Protein AF-A0A957MG86-F1 (afdb_monomer_lite)

Radius of gyration: 12.48 Å; chains: 1; bounding box: 31×24×31 Å

Structure (mmCIF, N/CA/C/O backbone):
data_AF-A0A957MG86-F1
#
_entry.id   AF-A0A957MG86-F1
#
loop_
_atom_site.group_PDB
_atom_site.id
_atom_site.type_symbol
_atom_site.label_atom_id
_atom_site.label_alt_id
_atom_site.label_comp_id
_atom_site.label_asym_id
_atom_site.label_entity_id
_atom_site.label_seq_id
_atom_site.pdbx_PDB_ins_code
_atom_site.Cartn_x
_atom_site.Cartn_y
_atom_site.Cartn_z
_atom_site.occupancy
_atom_site.B_iso_or_equiv
_atom_site.auth_seq_id
_atom_site.auth_comp_id
_atom_site.auth_asym_id
_atom_site.auth_atom_id
_atom_site.pdbx_PDB_model_num
ATOM 1 N N . MET A 1 1 ? -14.451 14.625 10.929 1.00 88.50 1 MET A N 1
ATOM 2 C CA . MET A 1 1 ? -13.849 14.655 9.578 1.00 88.50 1 MET A CA 1
ATOM 3 C C . MET A 1 1 ? -13.103 13.349 9.393 1.00 88.50 1 MET A C 1
ATOM 5 O O . MET A 1 1 ? -12.395 12.974 10.315 1.00 88.50 1 MET A O 1
ATOM 9 N N . HIS A 1 2 ? -13.285 12.659 8.268 1.00 96.88 2 HIS A N 1
ATOM 10 C CA . HIS A 1 2 ? -12.547 11.432 7.956 1.00 96.88 2 HIS A CA 1
ATOM 11 C C . HIS A 1 2 ? -11.419 11.754 6.978 1.00 96.88 2 HIS A C 1
ATOM 13 O O . HIS A 1 2 ? -11.647 12.456 5.995 1.00 96.88 2 HIS A O 1
ATOM 19 N N . VAL A 1 3 ? -10.215 11.260 7.263 1.00 98.12 3 VAL A N 1
ATOM 20 C CA . VAL A 1 3 ? -9.020 11.458 6.432 1.00 98.12 3 VAL A CA 1
ATOM 21 C C . VAL A 1 3 ? -8.501 10.089 6.010 1.00 98.12 3 VAL A C 1
ATOM 23 O O . VAL A 1 3 ? -8.330 9.217 6.857 1.00 98.12 3 VAL A O 1
ATOM 26 N N . GLY A 1 4 ? -8.286 9.888 4.712 1.00 98.19 4 GLY A N 1
ATOM 27 C CA . GLY A 1 4 ? -7.704 8.663 4.159 1.00 98.19 4 GLY A CA 1
ATOM 28 C C . GLY A 1 4 ? -6.250 8.860 3.735 1.00 98.19 4 GLY A C 1
ATOM 29 O O . GLY A 1 4 ? -5.841 9.981 3.428 1.00 98.19 4 GLY A O 1
ATOM 30 N N . LEU A 1 5 ? -5.482 7.771 3.705 1.00 98.44 5 LEU A N 1
ATOM 31 C CA . LEU A 1 5 ? -4.103 7.746 3.224 1.00 98.44 5 LEU A CA 1
ATOM 32 C C . LEU A 1 5 ? -4.014 6.959 1.912 1.00 98.44 5 LEU A C 1
ATOM 34 O O . LEU A 1 5 ? -4.254 5.754 1.888 1.00 98.44 5 LEU A O 1
ATOM 38 N N . GLN A 1 6 ? -3.633 7.642 0.832 1.00 97.50 6 GLN A N 1
ATOM 39 C CA . GLN A 1 6 ? -3.267 7.015 -0.439 1.00 97.50 6 GLN A CA 1
ATOM 40 C C . GLN A 1 6 ? -1.767 6.714 -0.438 1.00 97.50 6 GLN A C 1
ATOM 42 O O . GLN A 1 6 ? -0.957 7.610 -0.199 1.00 97.50 6 GLN A O 1
ATOM 47 N N . ILE A 1 7 ? -1.396 5.482 -0.778 1.00 97.06 7 ILE A N 1
ATOM 48 C CA . ILE A 1 7 ? -0.013 5.059 -1.011 1.00 97.06 7 ILE A CA 1
ATOM 49 C C . ILE A 1 7 ? 0.137 4.775 -2.515 1.00 97.06 7 ILE A C 1
ATOM 51 O O . ILE A 1 7 ? -0.158 3.667 -2.965 1.00 97.06 7 ILE A O 1
ATOM 55 N N . PRO A 1 8 ? 0.534 5.773 -3.328 1.00 94.62 8 PRO A N 1
ATOM 56 C CA . PRO A 1 8 ? 0.575 5.622 -4.782 1.00 94.62 8 PRO A CA 1
ATOM 57 C C . PRO A 1 8 ? 1.900 5.048 -5.308 1.00 94.62 8 PRO A C 1
ATOM 59 O O . PRO A 1 8 ? 1.975 4.674 -6.475 1.00 94.62 8 PRO A O 1
ATOM 62 N N . SER A 1 9 ? 2.934 4.975 -4.462 1.00 94.56 9 SER A N 1
ATOM 63 C CA . SER A 1 9 ? 4.282 4.566 -4.855 1.00 94.56 9 SER A CA 1
ATOM 64 C C . SER A 1 9 ? 4.871 3.548 -3.890 1.00 94.56 9 SER A C 1
ATOM 66 O O . SER A 1 9 ? 4.739 3.681 -2.673 1.00 94.56 9 SER A O 1
ATOM 68 N N . PHE A 1 10 ? 5.587 2.578 -4.453 1.00 95.50 10 PHE A N 1
ATOM 69 C CA . PHE A 1 10 ? 6.363 1.571 -3.724 1.00 95.50 10 PHE A CA 1
ATOM 70 C C . PHE A 1 10 ? 7.870 1.715 -3.987 1.00 95.50 10 PHE A C 1
ATOM 72 O O . PHE A 1 10 ? 8.664 0.829 -3.668 1.00 95.50 10 PHE A O 1
ATOM 79 N N . LYS A 1 11 ? 8.278 2.830 -4.604 1.00 93.88 11 LYS A N 1
ATOM 80 C CA . LYS A 1 11 ? 9.671 3.139 -4.914 1.00 93.88 11 LYS A CA 1
ATOM 81 C C . LYS A 1 11 ? 10.347 3.759 -3.692 1.00 93.88 11 LYS A C 1
ATOM 83 O O . LYS A 1 11 ? 10.393 4.977 -3.539 1.00 93.88 11 LYS A O 1
ATOM 88 N N . TYR A 1 12 ? 10.886 2.911 -2.824 1.00 93.69 12 TYR A N 1
ATOM 89 C CA . TYR A 1 12 ? 11.596 3.343 -1.620 1.00 93.69 12 TYR A CA 1
ATOM 90 C C . TYR A 1 12 ? 13.119 3.193 -1.750 1.00 93.69 12 TYR A C 1
ATOM 92 O O . TYR A 1 12 ? 13.598 2.320 -2.485 1.00 93.69 12 TYR A O 1
ATOM 100 N N . PRO A 1 13 ? 13.907 4.009 -1.021 1.00 94.19 13 PRO A N 1
ATOM 101 C CA . PRO A 1 13 ? 15.328 3.741 -0.823 1.00 94.19 13 PRO A CA 1
ATOM 102 C C . PRO A 1 13 ? 15.542 2.312 -0.303 1.00 94.19 13 PRO A C 1
ATOM 104 O O . PRO A 1 13 ? 14.786 1.853 0.544 1.00 94.19 13 PRO A O 1
ATOM 107 N N . GLY A 1 14 ? 16.548 1.610 -0.830 1.00 95.25 14 GLY A N 1
ATOM 108 C CA . GLY A 1 14 ? 16.793 0.188 -0.537 1.00 95.25 14 GLY A CA 1
ATOM 109 C C . GLY A 1 14 ? 16.035 -0.797 -1.442 1.00 95.25 14 GLY A C 1
ATOM 110 O O . GLY A 1 14 ? 16.328 -1.991 -1.434 1.00 95.25 14 GLY A O 1
ATOM 111 N N . GLY A 1 15 ? 15.137 -0.308 -2.304 1.00 95.06 15 GLY A N 1
ATOM 112 C CA . GLY A 1 15 ? 14.494 -1.107 -3.348 1.00 95.06 15 GLY A CA 1
ATOM 113 C C . GLY A 1 15 ? 13.482 -2.119 -2.805 1.00 95.06 15 GLY A C 1
ATOM 114 O O . GLY A 1 15 ? 12.869 -1.914 -1.761 1.00 95.06 15 GLY A O 1
ATOM 115 N N . THR A 1 16 ? 13.289 -3.225 -3.529 1.00 95.88 16 THR A N 1
ATOM 116 C CA . THR A 1 16 ? 12.211 -4.198 -3.266 1.00 95.88 16 THR A CA 1
ATOM 117 C C . THR A 1 16 ? 12.223 -4.776 -1.850 1.00 95.88 16 THR A C 1
ATOM 119 O O . THR A 1 16 ? 11.157 -5.018 -1.285 1.00 95.88 16 THR A O 1
ATOM 122 N N . ALA A 1 17 ? 13.405 -4.977 -1.258 1.00 97.12 17 ALA A N 1
ATOM 123 C CA . ALA A 1 17 ? 13.537 -5.524 0.094 1.00 97.12 17 ALA A CA 1
ATOM 124 C C . ALA A 1 17 ? 12.895 -4.621 1.164 1.00 97.12 17 ALA A C 1
ATOM 126 O O . ALA A 1 17 ? 12.347 -5.126 2.143 1.00 97.12 17 ALA A O 1
ATOM 127 N N . GLU A 1 18 ? 12.882 -3.306 0.934 1.00 97.94 18 GLU A N 1
ATOM 128 C CA . GLU A 1 18 ? 12.360 -2.317 1.881 1.00 97.94 18 GLU A CA 1
ATOM 129 C C . GLU A 1 18 ? 10.854 -2.077 1.750 1.00 97.94 18 GLU A C 1
ATOM 131 O O . GLU A 1 18 ? 10.249 -1.474 2.636 1.00 97.94 18 GLU A O 1
ATOM 136 N N . ILE A 1 19 ? 10.206 -2.588 0.697 1.00 97.75 19 ILE A N 1
ATOM 137 C CA . ILE A 1 19 ? 8.777 -2.346 0.457 1.00 97.75 19 ILE A CA 1
ATOM 138 C C . ILE A 1 19 ? 7.926 -2.856 1.623 1.00 97.75 19 ILE A C 1
ATOM 140 O O . ILE A 1 19 ? 7.130 -2.107 2.183 1.00 97.75 19 ILE A O 1
ATOM 144 N N . ARG A 1 20 ? 8.093 -4.120 2.030 1.00 97.75 20 ARG A N 1
ATOM 145 C CA . ARG A 1 20 ? 7.272 -4.708 3.104 1.00 97.75 20 ARG A CA 1
ATOM 146 C C . ARG A 1 20 ? 7.498 -4.050 4.473 1.00 97.75 20 ARG A C 1
ATOM 148 O O . ARG A 1 20 ? 6.491 -3.707 5.099 1.00 97.75 20 ARG A O 1
ATOM 155 N N . PRO A 1 21 ? 8.746 -3.859 4.954 1.00 98.25 21 PRO A N 1
ATOM 156 C CA . PRO A 1 21 ? 9.002 -3.140 6.202 1.00 98.25 21 PRO A CA 1
ATOM 157 C C . PRO A 1 21 ? 8.420 -1.726 6.192 1.00 98.25 21 PRO A C 1
ATOM 159 O O . PRO A 1 21 ? 7.732 -1.346 7.139 1.00 98.25 21 PRO A O 1
ATOM 162 N N . LYS A 1 22 ? 8.618 -0.982 5.094 1.00 98.50 22 LYS A N 1
ATOM 163 C CA . LYS A 1 22 ? 8.123 0.390 4.969 1.00 98.50 22 LYS A CA 1
ATOM 164 C C . LYS A 1 22 ? 6.600 0.454 4.967 1.00 98.50 22 LYS A C 1
ATOM 166 O O . LYS A 1 22 ? 6.031 1.283 5.667 1.00 98.50 22 LYS A O 1
ATOM 171 N N . LEU A 1 23 ? 5.930 -0.436 4.236 1.00 98.50 23 LEU A N 1
ATOM 172 C CA . LEU A 1 23 ? 4.469 -0.494 4.239 1.00 98.50 23 LEU A CA 1
ATOM 173 C C . LEU A 1 23 ? 3.920 -0.840 5.623 1.00 98.50 23 LEU A C 1
ATOM 175 O O . LEU A 1 23 ? 2.985 -0.182 6.061 1.00 98.50 23 LEU A O 1
ATOM 179 N N . LYS A 1 24 ? 4.524 -1.799 6.339 1.00 98.75 24 LYS A N 1
ATOM 180 C CA . LYS A 1 24 ? 4.129 -2.121 7.720 1.00 98.75 24 LYS A CA 1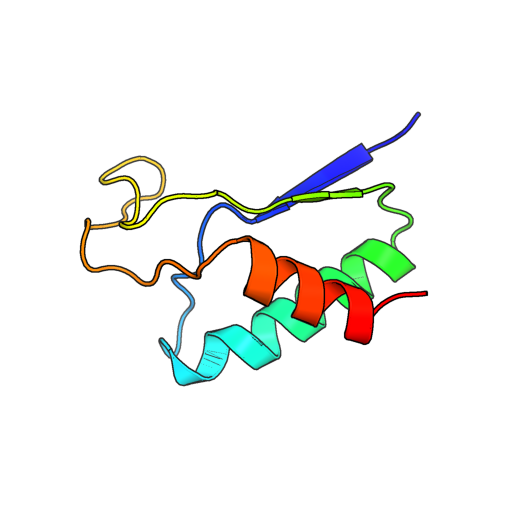
ATOM 181 C C . LYS A 1 24 ? 4.225 -0.897 8.633 1.00 98.75 24 LYS A C 1
ATOM 183 O O . LYS A 1 24 ? 3.285 -0.614 9.369 1.00 98.75 24 LYS A O 1
ATOM 188 N N . GLU A 1 25 ? 5.343 -0.180 8.576 1.00 98.69 25 GLU A N 1
ATOM 189 C CA . GLU A 1 25 ? 5.551 1.057 9.336 1.00 98.69 25 GLU A CA 1
ATOM 190 C C . GLU A 1 25 ? 4.488 2.111 9.002 1.00 98.69 25 GLU A C 1
ATOM 192 O O . GLU A 1 25 ? 3.861 2.649 9.910 1.00 98.69 25 GLU A O 1
ATOM 197 N N . ILE A 1 26 ? 4.243 2.373 7.713 1.00 98.69 26 ILE A N 1
ATOM 198 C CA . ILE A 1 26 ? 3.266 3.371 7.259 1.00 98.69 26 ILE A CA 1
ATOM 199 C C . ILE A 1 26 ? 1.858 3.036 7.756 1.00 98.69 26 ILE A C 1
ATOM 201 O O . ILE A 1 26 ? 1.213 3.900 8.344 1.00 98.69 26 ILE A O 1
ATOM 205 N N . VAL A 1 27 ? 1.369 1.813 7.526 1.00 98.69 27 VAL A N 1
ATOM 206 C CA . VAL A 1 27 ? -0.043 1.480 7.790 1.00 98.69 27 VAL A CA 1
ATOM 207 C C . VAL A 1 27 ? -0.359 1.417 9.281 1.00 98.69 27 VAL A C 1
ATOM 209 O O . VAL A 1 27 ? -1.363 1.978 9.703 1.00 98.69 27 VAL A O 1
ATOM 212 N N . THR A 1 28 ? 0.539 0.844 10.087 1.00 98.75 28 THR A N 1
ATOM 213 C CA . THR A 1 28 ? 0.379 0.809 11.554 1.00 98.75 28 THR A CA 1
ATOM 214 C C . THR A 1 28 ? 0.490 2.206 12.168 1.00 98.75 28 THR A C 1
ATOM 216 O O . THR A 1 28 ? -0.225 2.541 13.109 1.00 98.75 28 THR A O 1
ATOM 219 N N . THR A 1 29 ? 1.334 3.073 11.597 1.00 98.81 29 THR A N 1
ATOM 220 C CA . THR A 1 29 ? 1.430 4.479 12.016 1.00 98.81 29 THR A CA 1
ATOM 221 C C . THR A 1 29 ? 0.185 5.270 11.618 1.00 98.81 29 THR A C 1
ATOM 223 O O . THR A 1 29 ? -0.293 6.095 12.394 1.00 98.81 29 THR A O 1
ATOM 226 N N . ALA A 1 30 ? -0.356 5.032 10.422 1.00 98.69 30 ALA A N 1
ATOM 227 C CA . ALA A 1 30 ? -1.573 5.682 9.949 1.00 98.69 30 ALA A CA 1
ATOM 228 C C . ALA A 1 30 ? -2.781 5.316 10.824 1.00 98.69 30 ALA A C 1
ATOM 230 O O . ALA A 1 30 ? -3.541 6.201 11.217 1.00 98.69 30 ALA A O 1
ATOM 231 N N . GLU A 1 31 ? -2.916 4.042 11.186 1.00 98.19 31 GLU A N 1
ATOM 232 C CA . GLU A 1 31 ? -3.929 3.572 12.131 1.00 98.19 31 GLU A CA 1
ATOM 233 C C . GLU A 1 31 ? -3.781 4.236 13.505 1.00 98.19 31 GLU A C 1
ATOM 235 O O . GLU A 1 31 ? -4.721 4.867 13.988 1.00 98.19 31 GLU A O 1
ATOM 240 N N . ALA A 1 32 ? -2.582 4.197 14.097 1.00 98.44 32 ALA A N 1
ATOM 241 C CA . ALA A 1 32 ? -2.313 4.863 15.374 1.00 98.44 32 ALA A CA 1
ATOM 242 C C . ALA A 1 32 ? -2.565 6.384 15.316 1.00 98.44 32 ALA A C 1
ATOM 244 O O . ALA A 1 32 ? -2.910 7.007 16.320 1.00 98.44 32 ALA A O 1
ATOM 245 N N . GLY A 1 33 ? -2.410 6.986 14.133 1.00 97.81 33 GLY A N 1
ATOM 246 C CA . GLY A 1 33 ? -2.705 8.390 13.852 1.00 97.81 33 GLY A CA 1
ATOM 247 C C . GLY A 1 33 ? -4.186 8.706 13.610 1.00 97.81 33 GLY A C 1
ATOM 248 O O . GLY A 1 33 ? -4.519 9.875 13.411 1.00 97.81 33 GLY A O 1
ATOM 249 N N . GLY A 1 34 ? -5.076 7.709 13.617 1.00 97.94 34 GLY A N 1
ATOM 250 C CA . GLY A 1 34 ? -6.519 7.891 13.438 1.00 97.94 34 GLY A CA 1
ATOM 251 C C . GLY A 1 34 ? -6.960 8.119 11.989 1.00 97.94 34 GLY A C 1
ATOM 252 O O . GLY A 1 34 ? -8.019 8.713 11.758 1.00 97.94 34 GLY A O 1
ATOM 253 N N . PHE A 1 35 ? -6.168 7.682 11.001 1.00 98.56 35 PHE A N 1
ATOM 254 C CA . PHE A 1 35 ? -6.618 7.675 9.608 1.00 98.56 35 PHE A CA 1
ATOM 255 C C . PHE A 1 35 ? -7.803 6.722 9.440 1.00 98.56 35 PHE A C 1
ATOM 257 O O . PHE A 1 35 ? -7.818 5.611 9.953 1.00 98.56 35 PHE A O 1
ATOM 264 N N . TYR A 1 36 ? -8.806 7.167 8.690 1.00 98.38 36 TYR A N 1
ATOM 265 C CA . TYR A 1 36 ? -10.058 6.438 8.512 1.00 98.38 36 TYR A CA 1
ATOM 266 C C . TYR A 1 36 ? -9.968 5.323 7.464 1.00 98.38 36 TYR A C 1
ATOM 268 O O . TYR A 1 36 ? -10.746 4.378 7.494 1.00 98.38 36 TYR A O 1
ATOM 276 N N . SER A 1 37 ? -9.078 5.460 6.479 1.00 98.31 37 SER A N 1
ATOM 277 C CA . SER A 1 37 ? -8.975 4.504 5.373 1.00 98.31 37 SER A CA 1
ATOM 278 C C . SER A 1 37 ? -7.580 4.497 4.760 1.00 98.31 37 SER A C 1
ATOM 280 O O . SER A 1 37 ? -6.878 5.512 4.783 1.00 98.31 37 SER A O 1
ATOM 282 N N . LEU A 1 38 ? -7.211 3.356 4.183 1.00 98.50 38 LEU A N 1
ATOM 283 C CA . LEU A 1 38 ? -5.962 3.132 3.462 1.00 98.50 38 LEU A CA 1
ATOM 284 C C . LEU A 1 38 ? -6.278 2.765 2.014 1.00 98.50 38 LEU A C 1
ATOM 286 O O . LEU A 1 38 ? -7.202 1.995 1.755 1.00 98.50 38 LEU A O 1
ATOM 290 N N . TRP A 1 39 ? -5.493 3.293 1.082 1.00 98.44 39 TRP A N 1
ATOM 291 C CA . TRP A 1 39 ? -5.710 3.112 -0.348 1.00 98.44 39 TRP A CA 1
ATOM 292 C C . TRP A 1 39 ? -4.391 2.888 -1.084 1.00 98.44 39 TRP A C 1
ATOM 294 O O . TRP A 1 39 ? -3.359 3.463 -0.735 1.00 98.44 39 TRP A O 1
ATOM 304 N N . VAL A 1 40 ? -4.443 2.085 -2.141 1.00 97.81 40 VAL A N 1
ATOM 305 C CA . VAL A 1 40 ? -3.351 1.874 -3.099 1.00 97.81 40 VAL A CA 1
ATOM 306 C C . VAL A 1 40 ? -3.888 2.036 -4.518 1.00 97.81 40 VAL A C 1
ATOM 308 O O . VAL A 1 40 ? -5.097 2.113 -4.734 1.00 97.81 40 VAL A O 1
ATOM 311 N N . MET A 1 41 ? -2.989 2.121 -5.492 1.00 95.88 41 MET A N 1
ATOM 312 C CA . MET A 1 41 ? -3.354 2.094 -6.910 1.00 95.88 41 MET A CA 1
ATOM 313 C C . MET A 1 41 ? -3.589 0.645 -7.373 1.00 95.88 41 MET A C 1
ATOM 315 O O . MET A 1 41 ? -2.916 -0.258 -6.885 1.00 95.88 41 MET A O 1
ATOM 319 N N . ASP A 1 42 ? -4.485 0.433 -8.343 1.00 96.00 42 ASP A N 1
ATOM 320 C CA . ASP A 1 42 ? -4.738 -0.877 -8.971 1.00 96.00 42 ASP A CA 1
ATOM 321 C C . ASP A 1 42 ? -4.293 -0.872 -10.436 1.00 96.00 42 ASP A C 1
ATOM 323 O O . ASP A 1 42 ? -5.092 -0.807 -11.370 1.00 96.00 42 ASP A O 1
ATOM 327 N N . HIS A 1 43 ? -2.976 -0.840 -10.635 1.00 93.69 43 HIS A N 1
ATOM 328 C CA . HIS A 1 43 ? -2.360 -0.842 -11.955 1.00 93.69 43 HIS A CA 1
ATOM 329 C C . HIS A 1 43 ? -1.392 -2.012 -12.086 1.00 93.69 43 HIS A C 1
ATOM 331 O O . HIS A 1 43 ? -0.648 -2.325 -11.163 1.00 93.69 43 HIS A O 1
ATOM 337 N N . TYR A 1 44 ? -1.337 -2.609 -13.278 1.00 91.81 44 TYR A N 1
ATOM 338 C CA . TYR A 1 44 ? -0.359 -3.657 -13.575 1.00 91.81 44 TYR A CA 1
ATOM 339 C C . TYR A 1 44 ? 1.078 -3.112 -13.685 1.00 91.81 44 TYR A C 1
ATO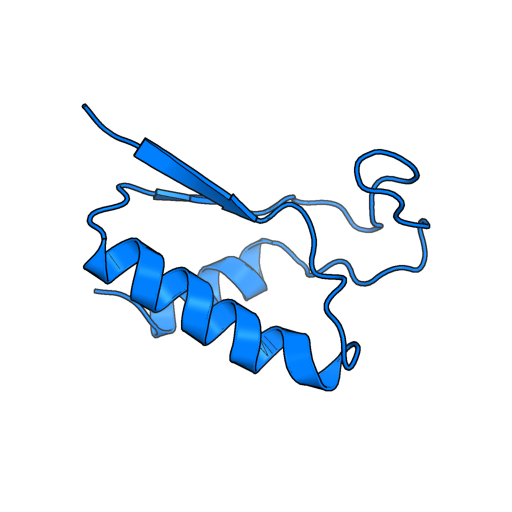M 341 O O . TYR A 1 44 ? 2.034 -3.791 -13.324 1.00 91.81 44 TYR A O 1
ATOM 349 N N . TYR A 1 45 ? 1.230 -1.866 -14.145 1.00 93.06 45 TYR A N 1
ATOM 350 C CA . TYR A 1 45 ? 2.503 -1.143 -14.205 1.00 93.06 45 TYR A CA 1
ATOM 351 C C . TYR A 1 45 ? 2.397 0.187 -13.469 1.00 93.06 45 TYR A C 1
ATOM 353 O O . TYR A 1 45 ? 1.320 0.778 -13.390 1.00 93.06 45 TYR A O 1
ATOM 361 N N . GLN A 1 46 ? 3.530 0.699 -12.994 1.00 93.75 46 GLN A N 1
ATOM 362 C CA . GLN A 1 46 ? 3.564 2.014 -12.367 1.00 93.75 46 GLN A CA 1
ATOM 363 C C . GLN A 1 46 ? 3.258 3.131 -13.382 1.00 93.75 46 GLN A C 1
ATOM 365 O O . GLN A 1 46 ? 3.580 3.026 -14.569 1.00 93.75 46 GLN A O 1
ATOM 370 N N . ILE A 1 47 ? 2.651 4.227 -12.925 1.00 91.94 47 ILE A N 1
ATOM 371 C CA . ILE A 1 47 ? 2.419 5.422 -13.736 1.00 91.94 47 ILE A CA 1
ATOM 372 C C . ILE A 1 47 ? 3.745 6.151 -13.935 1.00 91.94 47 ILE A C 1
ATOM 374 O O . ILE A 1 47 ? 4.345 6.667 -12.997 1.00 91.94 47 ILE A O 1
ATOM 378 N N . LYS A 1 48 ? 4.189 6.266 -15.185 1.00 91.88 48 LYS A N 1
ATOM 379 C CA . LYS A 1 48 ? 5.391 7.035 -15.496 1.00 91.88 48 LYS A CA 1
ATOM 380 C C . LYS A 1 48 ? 5.180 8.532 -15.245 1.00 91.88 48 LYS A C 1
ATOM 382 O O . LYS A 1 48 ? 4.241 9.127 -15.767 1.00 91.88 48 LYS A O 1
ATOM 387 N N . GLY A 1 49 ? 6.12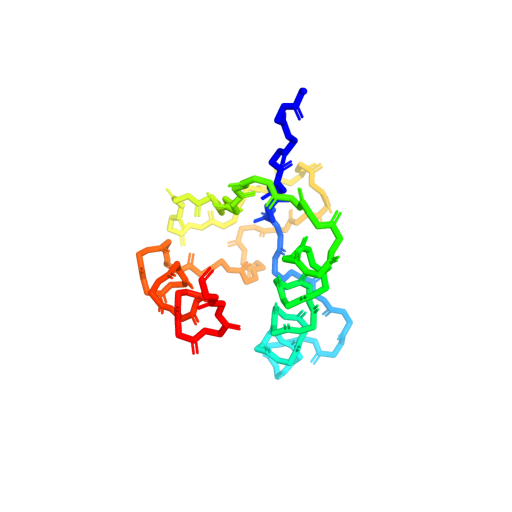4 9.152 -14.543 1.00 86.31 49 GLY A N 1
ATOM 388 C CA . GLY A 1 49 ? 6.256 10.609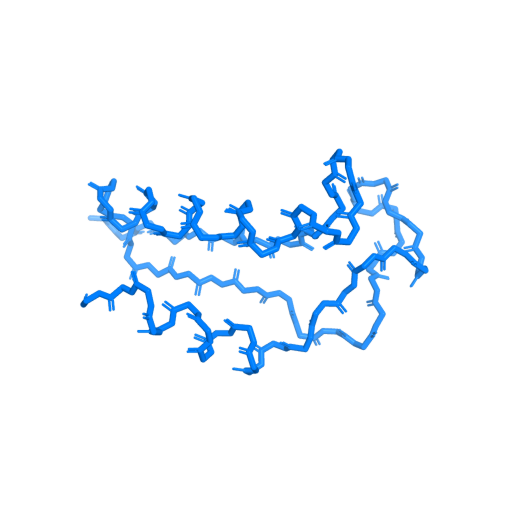 -14.446 1.00 86.31 49 GLY A CA 1
ATOM 389 C C . GLY A 1 49 ? 5.395 11.304 -13.389 1.00 86.31 49 GLY A C 1
ATOM 390 O O . GLY A 1 49 ? 5.639 12.480 -13.142 1.00 86.31 49 GLY A O 1
ATOM 391 N N . MET A 1 50 ? 4.460 10.611 -12.728 1.00 83.06 50 MET A N 1
ATOM 392 C CA . MET A 1 50 ? 3.634 11.229 -11.681 1.00 83.06 50 MET A CA 1
ATOM 393 C C . MET A 1 50 ? 4.455 11.553 -10.423 1.00 83.06 50 MET A C 1
ATOM 395 O O . MET A 1 50 ? 4.389 12.681 -9.941 1.00 83.06 50 MET A O 1
ATOM 399 N N . PHE A 1 51 ? 5.299 10.623 -9.955 1.00 83.69 51 PHE A N 1
ATOM 400 C CA . PHE A 1 51 ? 6.238 10.850 -8.844 1.00 83.69 51 PHE A CA 1
ATOM 401 C C . PHE A 1 51 ? 7.695 10.570 -9.246 1.00 83.69 51 PHE A C 1
ATOM 403 O O . PHE A 1 51 ? 8.524 10.155 -8.439 1.00 83.69 51 PHE A O 1
ATOM 410 N N . GLY A 1 52 ? 8.024 10.784 -10.525 1.00 89.25 52 GLY A N 1
ATOM 411 C CA . GLY A 1 52 ? 9.346 10.449 -11.068 1.00 89.25 52 GLY A CA 1
ATOM 412 C C . GLY A 1 52 ? 9.570 8.942 -11.240 1.00 89.25 52 GLY A C 1
ATOM 413 O O . GLY A 1 52 ? 10.717 8.485 -11.299 1.00 89.25 52 GLY A O 1
ATOM 414 N N . GLU A 1 53 ? 8.491 8.160 -11.312 1.00 93.31 53 GLU A N 1
ATOM 415 C CA . GLU A 1 53 ? 8.582 6.736 -11.603 1.00 93.31 53 GLU A CA 1
ATOM 416 C C . GLU A 1 53 ? 8.752 6.441 -13.097 1.00 93.31 53 GLU A C 1
ATOM 418 O O . GLU A 1 53 ? 8.320 7.197 -13.976 1.00 93.31 53 GLU A O 1
ATOM 423 N N . ALA A 1 54 ? 9.370 5.300 -13.375 1.00 94.62 54 ALA A N 1
ATOM 424 C CA . ALA A 1 54 ? 9.335 4.600 -14.646 1.00 94.62 54 ALA A CA 1
ATOM 425 C C . ALA A 1 54 ? 8.283 3.480 -14.598 1.00 94.62 54 ALA A C 1
ATOM 427 O O . ALA A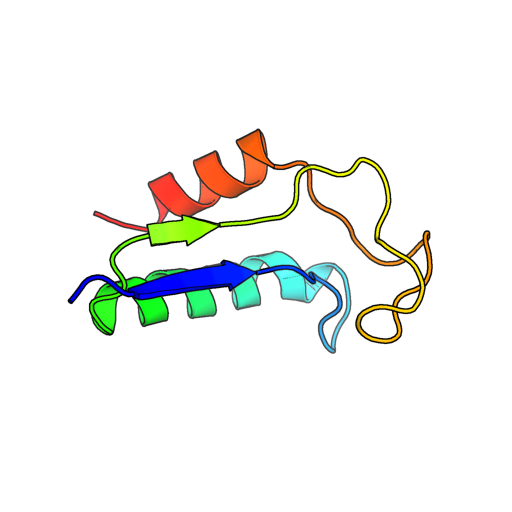 1 54 ? 7.965 2.968 -13.532 1.00 94.62 54 ALA A O 1
ATOM 428 N N . TYR A 1 55 ? 7.806 3.021 -15.760 1.00 94.44 55 TYR A N 1
ATOM 429 C CA . TYR A 1 55 ? 6.884 1.873 -15.844 1.00 94.44 55 TYR A CA 1
ATOM 430 C C . TYR A 1 55 ? 7.440 0.586 -15.207 1.00 94.44 55 TYR A C 1
ATOM 432 O O . TYR A 1 55 ? 6.677 -0.309 -14.860 1.00 94.44 55 TYR A O 1
ATOM 440 N N . THR A 1 56 ? 8.767 0.493 -15.082 1.00 94.19 56 THR A N 1
ATOM 441 C CA . THR A 1 56 ? 9.501 -0.630 -14.486 1.00 94.19 56 THR A CA 1
ATOM 442 C C . THR A 1 56 ? 9.739 -0.482 -12.985 1.00 94.19 56 THR A C 1
ATOM 444 O O . THR A 1 56 ? 10.314 -1.387 -12.384 1.00 94.19 56 THR A O 1
ATOM 447 N N . ASP A 1 57 ? 9.378 0.654 -12.383 1.00 95.50 57 ASP A N 1
ATOM 448 C CA . ASP A 1 57 ? 9.445 0.795 -10.930 1.00 95.50 57 ASP A CA 1
ATOM 449 C C . ASP A 1 57 ? 8.397 -0.108 -10.255 1.00 95.50 57 ASP A C 1
ATOM 451 O O . ASP A 1 57 ? 7.401 -0.477 -10.887 1.00 95.50 57 ASP A O 1
ATOM 455 N N . PRO A 1 58 ? 8.602 -0.486 -8.979 1.00 95.81 58 PRO A N 1
ATOM 456 C CA . PRO A 1 58 ? 7.732 -1.439 -8.309 1.00 95.81 58 PRO A CA 1
ATOM 457 C C . PRO A 1 58 ? 6.267 -0.993 -8.291 1.00 95.81 58 PRO A C 1
ATOM 459 O O . PRO A 1 58 ? 5.938 0.122 -7.876 1.00 95.81 58 PRO A O 1
ATOM 462 N N . MET A 1 59 ? 5.394 -1.915 -8.690 1.00 96.12 59 MET A N 1
ATOM 463 C CA . MET A 1 59 ? 3.948 -1.801 -8.578 1.00 96.12 59 MET A CA 1
ATOM 464 C C . MET A 1 59 ? 3.418 -3.101 -7.978 1.00 96.12 59 MET A C 1
ATOM 466 O O . MET A 1 59 ? 3.710 -4.182 -8.489 1.00 96.12 59 MET A O 1
ATOM 470 N N . LEU A 1 60 ? 2.712 -3.002 -6.854 1.00 96.75 60 LEU A N 1
ATOM 471 C CA . LEU A 1 60 ? 2.106 -4.159 -6.204 1.00 96.75 60 LEU A CA 1
ATOM 472 C C . LEU A 1 60 ? 0.673 -4.355 -6.696 1.00 96.75 60 LEU A C 1
ATOM 474 O O . LEU A 1 60 ? -0.022 -3.391 -6.999 1.00 96.75 60 LEU A O 1
ATOM 478 N N . GLU A 1 61 ? 0.226 -5.606 -6.727 1.00 97.19 61 GLU A N 1
ATOM 479 C CA . GLU A 1 61 ? -1.169 -5.941 -7.002 1.00 97.19 61 GLU A CA 1
ATOM 480 C C . GLU A 1 61 ? -2.047 -5.498 -5.813 1.00 97.19 61 GLU A C 1
ATOM 482 O O . GLU A 1 61 ? -1.694 -5.714 -4.647 1.00 97.19 61 GLU A O 1
ATOM 487 N N . ALA A 1 62 ? -3.158 -4.816 -6.097 1.00 97.75 62 ALA A N 1
ATOM 488 C CA . ALA A 1 62 ? -3.901 -4.065 -5.092 1.00 97.75 62 ALA A CA 1
ATOM 489 C C . ALA A 1 62 ? -4.555 -4.956 -4.028 1.00 97.75 62 ALA A C 1
ATOM 491 O O . ALA A 1 62 ? -4.444 -4.661 -2.835 1.00 97.75 62 ALA A O 1
ATOM 492 N N . TYR A 1 63 ? -5.205 -6.054 -4.418 1.00 97.88 63 TYR A N 1
ATOM 493 C CA . TYR A 1 63 ? -5.987 -6.868 -3.484 1.00 97.88 63 TYR A CA 1
ATOM 494 C C . TYR A 1 63 ? -5.105 -7.638 -2.503 1.00 97.88 63 TYR A C 1
ATOM 496 O O . TYR A 1 63 ? -5.395 -7.675 -1.307 1.00 97.88 63 TYR A O 1
ATOM 504 N N . SER A 1 64 ? -3.995 -8.207 -2.967 1.00 98.00 64 SER A N 1
ATOM 505 C CA . SER A 1 64 ? -3.003 -8.850 -2.101 1.00 98.00 64 SER A CA 1
ATOM 506 C C . SER A 1 64 ? -2.315 -7.847 -1.172 1.00 98.00 64 SER A C 1
ATOM 508 O O . SER A 1 64 ? -2.053 -8.168 -0.011 1.00 98.00 64 SER A O 1
ATOM 510 N N . THR A 1 65 ? -2.081 -6.617 -1.636 1.00 98.38 65 THR A N 1
ATOM 511 C CA . THR A 1 65 ? -1.518 -5.537 -0.811 1.00 98.38 65 THR A CA 1
ATOM 512 C C . THR A 1 65 ? -2.485 -5.102 0.287 1.00 98.38 65 THR A C 1
ATOM 514 O O . THR A 1 65 ? -2.095 -5.036 1.451 1.00 98.38 65 THR A O 1
ATOM 517 N N . LEU A 1 66 ? -3.757 -4.869 -0.045 1.00 98.50 66 LEU A N 1
ATOM 518 C CA . LEU A 1 66 ? -4.783 -4.519 0.942 1.00 98.50 66 LEU A CA 1
ATOM 519 C C . LEU A 1 66 ? -5.068 -5.677 1.907 1.00 98.50 66 LEU A C 1
ATOM 521 O O . LEU A 1 66 ? -5.249 -5.441 3.097 1.00 98.50 66 LEU A O 1
ATOM 525 N N . GLY A 1 67 ? -5.030 -6.926 1.434 1.00 9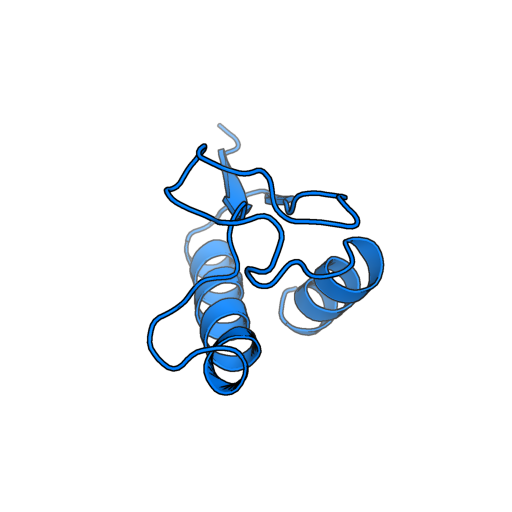8.69 67 GLY A N 1
ATOM 526 C CA . GLY A 1 67 ? -5.107 -8.106 2.299 1.00 98.69 67 GLY A CA 1
ATOM 527 C C . GLY A 1 67 ? -3.945 -8.182 3.294 1.00 98.69 67 GLY A C 1
ATOM 528 O O . GLY A 1 67 ? -4.147 -8.525 4.456 1.00 98.69 67 GLY A O 1
ATOM 529 N N . TYR A 1 68 ? -2.735 -7.801 2.874 1.00 98.62 68 TYR A N 1
ATOM 530 C CA . TYR A 1 68 ? -1.598 -7.663 3.784 1.00 98.62 68 TYR A CA 1
ATOM 531 C C . TYR A 1 68 ? -1.800 -6.528 4.797 1.00 98.62 68 TYR A C 1
ATOM 533 O O . TYR A 1 68 ? -1.497 -6.727 5.971 1.00 98.62 68 TYR A O 1
ATOM 541 N N . PHE A 1 69 ? -2.337 -5.373 4.383 1.00 98.62 69 PHE A N 1
ATOM 542 C CA . PHE A 1 69 ? -2.639 -4.266 5.302 1.00 98.62 69 PHE A CA 1
ATOM 543 C C . PHE A 1 69 ? -3.660 -4.679 6.358 1.00 98.62 69 PHE A C 1
ATOM 545 O O . PHE A 1 69 ? -3.413 -4.459 7.535 1.00 98.62 69 PHE A O 1
ATOM 552 N N . ALA A 1 70 ? -4.734 -5.359 5.952 1.00 98.69 70 ALA A N 1
ATOM 553 C CA . ALA A 1 70 ? -5.757 -5.858 6.866 1.00 98.69 70 ALA A CA 1
ATOM 554 C C . ALA A 1 70 ? -5.200 -6.832 7.920 1.00 98.69 70 ALA A C 1
ATOM 556 O O . ALA A 1 70 ? -5.716 -6.899 9.026 1.00 98.69 70 ALA A O 1
ATOM 557 N N . GLY A 1 71 ? -4.133 -7.577 7.609 1.00 98.56 71 GLY A N 1
ATOM 558 C CA . GLY A 1 71 ? -3.447 -8.435 8.581 1.00 98.56 71 GLY A CA 1
ATOM 559 C C . GLY A 1 71 ? -2.546 -7.690 9.577 1.00 98.56 71 GLY A C 1
ATOM 560 O O . GLY A 1 71 ? -1.933 -8.337 10.426 1.00 98.56 71 GLY A O 1
ATOM 561 N N . LEU A 1 72 ? -2.406 -6.368 9.450 1.00 98.56 72 LEU A N 1
ATOM 562 C CA . LEU A 1 72 ? -1.542 -5.517 10.275 1.00 98.56 72 LEU A CA 1
ATOM 563 C C . LEU A 1 72 ? -2.305 -4.455 11.084 1.00 98.56 72 LEU A C 1
ATOM 565 O O . LEU A 1 72 ? -1.652 -3.737 11.837 1.00 98.56 72 LEU A O 1
ATOM 569 N N . THR A 1 73 ? -3.621 -4.345 10.904 1.00 97.88 73 THR A N 1
ATOM 570 C CA . THR A 1 73 ? -4.505 -3.300 11.460 1.00 97.88 73 THR A CA 1
ATOM 571 C C . THR A 1 73 ? -5.753 -3.933 12.103 1.00 97.88 73 THR A C 1
ATOM 573 O O . THR A 1 73 ? -6.080 -5.072 11.759 1.00 97.88 73 THR A O 1
ATOM 576 N N . GLU A 1 74 ? -6.452 -3.223 12.996 1.00 93.31 74 GLU A N 1
ATOM 577 C CA . GLU A 1 74 ? -7.613 -3.678 13.797 1.00 93.31 74 GLU A CA 1
ATOM 578 C C . GLU A 1 74 ? -8.945 -2.972 13.468 1.00 93.31 74 GLU A C 1
ATOM 580 O O . GLU A 1 74 ? -8.978 -1.739 13.251 1.00 93.31 74 GLU A O 1
#

Secondary structure (DSSP, 8-state):
---EEEE-----TTTHHHHHHHHHHHHHHHHHTT-SEEEE---SSPPTTSSS--TTS----HHHHHHHHHTT--

Foldseek 3Di:
DAAEDEDEAQQDPVAPVCSVVVLLVVLLVCVVVVHPYYHYDQDPFHDDPPVNDDSPGDDDHGPVSVVSSVVNHD

pLDDT: mean 96.06, std 3.38, range [83.06, 98.81]

Sequence (74 aa):
MHVGLQIPSFKYPGGTAEIRPKLKEIVTTAEAGGFYSLWVMDHYYQIKGMFGEAYTDPMLEAYSTLGYFAGLTE